Protein AF-A0A8I2YE34-F1 (afdb_monomer_lite)

Sequence (123 aa):
MTHTQLLLNSSFHEHRRVNSWNAFLKAKLNEVNSGRDKGDHFKLPSFIARYKEELLAEYWKLTPAEKQTLKAKVQAAHDSKPPPARANPKTVNQAVTAAFSKMDKEWQALCARTVMEGLFLAV

Radius of gyration: 26.85 Å; chains: 1; bounding box: 48×35×76 Å

Organism: NCBI:txid495285

Foldseek 3Di:
DDPPPDDPPPPPCPPPQQFLLVLLLVVVQVVVCVVPDPVPRDDSVNVCVVCVVVSVVVVVPDDPVVSVVSSVVVVVVVVPDDDDPDPDVVNVVVVVVVVVVVVVVVVVVVCVVVVCPPVPVPD

Secondary structure (DSSP, 8-state):
---------TTTT------HHHHHHHHHHHHHHTTS-TTTPPPHHHHHHHHHHHHHHHHHHS-HHHHHHHHHHHHHHHHTSPPPSS--HHHHHHHHHHHHHHHHHHHHHHHHHHTGGGTSS--

Structure (mmCIF, N/CA/C/O backbone):
data_AF-A0A8I2YE34-F1
#
_entry.id   AF-A0A8I2YE34-F1
#
loop_
_atom_site.group_PDB
_atom_site.id
_atom_site.type_symbol
_atom_site.label_atom_id
_atom_site.label_alt_id
_atom_site.label_comp_id
_atom_site.label_asym_id
_atom_site.label_entity_id
_atom_site.label_seq_id
_atom_site.pdbx_PDB_ins_code
_atom_site.Cartn_x
_atom_site.Cartn_y
_atom_site.Cartn_z
_atom_site.occupancy
_atom_site.B_iso_or_equiv
_atom_site.auth_seq_id
_atom_site.auth_comp_id
_atom_site.auth_asym_id
_atom_site.auth_atom_id
_atom_site.pdbx_PDB_model_num
ATOM 1 N N . MET A 1 1 ? -9.213 -0.393 -49.175 1.00 35.94 1 MET A N 1
ATOM 2 C CA . MET A 1 1 ? -9.818 -0.308 -47.828 1.00 35.94 1 MET A CA 1
ATOM 3 C C . MET A 1 1 ? -8.700 -0.070 -46.829 1.00 35.94 1 MET A C 1
ATOM 5 O O . MET A 1 1 ? -7.923 -0.968 -46.545 1.00 35.94 1 MET A O 1
ATOM 9 N N . THR A 1 2 ? -8.535 1.184 -46.428 1.00 35.94 2 THR A N 1
ATOM 10 C CA . THR A 1 2 ? -7.448 1.684 -45.581 1.00 35.94 2 THR A CA 1
ATOM 11 C C . THR A 1 2 ? -7.731 1.348 -44.124 1.00 35.94 2 THR A C 1
ATOM 13 O O . THR A 1 2 ? -8.640 1.908 -43.516 1.00 35.94 2 THR A O 1
ATOM 16 N N . HIS A 1 3 ? -6.964 0.413 -43.567 1.00 39.69 3 HIS A N 1
ATOM 17 C CA . HIS A 1 3 ? -7.020 0.080 -42.150 1.00 39.69 3 HIS A CA 1
ATOM 18 C C . HIS A 1 3 ? -6.223 1.131 -41.371 1.00 39.69 3 HIS A C 1
ATOM 20 O O . HIS A 1 3 ? -5.038 0.960 -41.088 1.00 39.69 3 HIS A O 1
ATOM 26 N N . THR A 1 4 ? -6.867 2.257 -41.076 1.00 44.09 4 THR A N 1
ATOM 27 C CA . THR A 1 4 ? -6.314 3.338 -40.259 1.00 44.09 4 THR A CA 1
ATOM 28 C C . THR A 1 4 ? -6.099 2.805 -38.843 1.00 44.09 4 THR A C 1
ATOM 30 O O . THR A 1 4 ? -7.020 2.759 -38.030 1.00 44.09 4 THR A O 1
ATOM 33 N N . GLN A 1 5 ? -4.889 2.326 -38.552 1.00 49.81 5 GLN A N 1
ATOM 34 C CA . GLN A 1 5 ? -4.485 2.015 -37.187 1.00 49.81 5 GLN A CA 1
ATOM 35 C C . GLN A 1 5 ? -4.421 3.338 -36.428 1.00 49.81 5 GLN A C 1
ATOM 37 O O . GLN A 1 5 ? -3.521 4.150 -36.635 1.00 49.81 5 GLN A O 1
ATOM 42 N N . LEU A 1 6 ? -5.437 3.567 -35.597 1.00 48.97 6 LEU A N 1
ATOM 43 C CA . LEU A 1 6 ? -5.480 4.666 -34.647 1.00 48.97 6 LEU A CA 1
ATOM 44 C C . LEU A 1 6 ? -4.173 4.659 -33.857 1.00 48.97 6 LEU A C 1
ATOM 46 O O . LEU A 1 6 ? -3.821 3.650 -33.239 1.00 48.97 6 LEU A O 1
ATOM 50 N N . LEU A 1 7 ? -3.457 5.780 -33.950 1.00 43.16 7 LEU A N 1
ATOM 51 C CA . LEU A 1 7 ? -2.211 6.036 -33.254 1.00 43.16 7 LEU A CA 1
ATOM 52 C C . LEU A 1 7 ? -2.295 5.512 -31.820 1.00 43.16 7 LEU A C 1
ATOM 54 O O . LEU A 1 7 ? -3.221 5.839 -31.073 1.00 43.16 7 LEU A O 1
ATOM 58 N N . LEU A 1 8 ? -1.286 4.726 -31.441 1.00 41.56 8 LEU A N 1
ATOM 59 C CA . LEU A 1 8 ? -0.950 4.481 -30.051 1.00 41.56 8 LEU A CA 1
ATOM 60 C C . LEU A 1 8 ? -0.738 5.839 -29.376 1.00 41.56 8 LEU A C 1
ATOM 62 O O . LEU A 1 8 ? 0.352 6.404 -29.419 1.00 41.56 8 LEU A O 1
ATOM 66 N N . ASN A 1 9 ? -1.791 6.352 -28.749 1.00 41.31 9 ASN A N 1
ATOM 67 C CA . ASN A 1 9 ? -1.705 7.402 -27.752 1.00 41.31 9 ASN A CA 1
ATOM 68 C C . ASN A 1 9 ? -0.687 6.952 -26.701 1.00 41.31 9 ASN A C 1
ATOM 70 O O . ASN A 1 9 ? -0.941 6.072 -25.874 1.00 41.31 9 ASN A O 1
ATOM 74 N N . SER A 1 10 ? 0.482 7.575 -26.745 1.00 44.31 10 SER A N 1
ATOM 75 C CA . SER A 1 10 ? 1.597 7.439 -25.815 1.00 44.31 10 SER A CA 1
ATOM 76 C C . SER A 1 10 ? 1.291 8.030 -24.428 1.00 44.31 10 SER A C 1
ATOM 78 O O . SER A 1 10 ? 2.180 8.556 -23.769 1.00 44.31 10 SER A O 1
ATOM 80 N N . SER A 1 11 ? 0.038 7.964 -23.968 1.00 44.72 11 SER A N 1
ATOM 81 C CA . SER A 1 11 ? -0.439 8.594 -22.729 1.00 44.72 11 SER A CA 1
ATOM 82 C C . SER A 1 11 ? -1.178 7.646 -21.774 1.00 44.72 11 SER A C 1
ATOM 84 O O . SER A 1 11 ? -1.678 8.086 -20.743 1.00 44.72 11 SER A O 1
ATOM 86 N N . PHE A 1 12 ? -1.236 6.337 -22.043 1.00 39.72 12 PHE A N 1
ATOM 87 C CA . PHE A 1 12 ? -2.150 5.448 -21.304 1.00 39.72 12 PHE A CA 1
ATOM 88 C C . PHE A 1 12 ? -1.627 4.778 -20.036 1.00 39.72 12 PHE A C 1
ATOM 90 O O . PHE A 1 12 ? -2.331 3.958 -19.447 1.00 39.72 12 PHE A O 1
ATOM 97 N N . HIS A 1 13 ? -0.459 5.167 -19.540 1.00 43.81 13 HIS A N 1
ATOM 98 C CA . HIS A 1 13 ? -0.093 4.872 -18.159 1.00 43.81 13 HIS A CA 1
ATOM 99 C C . HIS A 1 13 ? 0.364 6.151 -17.473 1.00 43.81 13 HIS A C 1
ATOM 101 O O . HIS A 1 13 ? 1.497 6.218 -17.003 1.00 43.81 13 HIS A O 1
ATOM 107 N N . GLU A 1 14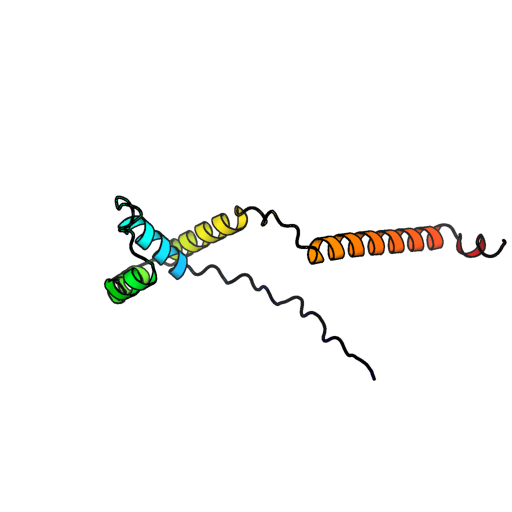 ? -0.528 7.145 -17.358 1.00 41.38 14 GLU A N 1
ATOM 108 C CA . GLU A 1 14 ? -0.482 8.024 -16.186 1.00 41.38 14 GLU A CA 1
ATOM 109 C C . GLU A 1 14 ? -0.412 7.082 -14.977 1.00 41.38 14 GLU A C 1
ATOM 111 O O . GLU A 1 14 ? -1.385 6.405 -14.630 1.00 41.38 14 GLU A O 1
ATOM 116 N N . HIS A 1 15 ? 0.794 6.902 -14.434 1.00 51.78 15 HIS A N 1
ATOM 117 C CA . HIS A 1 15 ? 1.024 6.041 -13.289 1.00 51.78 15 HIS A CA 1
ATOM 118 C C . HIS A 1 15 ? 0.039 6.496 -12.226 1.00 51.78 15 HIS A C 1
ATOM 120 O O . HIS A 1 15 ? 0.070 7.667 -11.845 1.00 51.78 15 HIS A O 1
ATOM 126 N N . ARG A 1 16 ? -0.895 5.605 -11.842 1.00 55.69 16 ARG A N 1
ATOM 127 C CA . ARG A 1 16 ? -1.971 5.901 -10.886 1.00 55.69 16 ARG A CA 1
ATOM 128 C C . ARG A 1 16 ? -1.371 6.734 -9.767 1.00 55.69 16 ARG A C 1
ATOM 130 O O . ARG A 1 16 ? -0.561 6.209 -9.004 1.00 55.69 16 ARG A O 1
ATOM 137 N N . ARG A 1 17 ? -1.727 8.025 -9.726 1.00 58.44 17 ARG A N 1
ATOM 138 C CA . ARG A 1 17 ? -1.113 8.976 -8.801 1.00 58.44 17 ARG A CA 1
ATOM 139 C C . ARG A 1 17 ? -1.141 8.367 -7.412 1.00 58.44 17 ARG A C 1
ATOM 141 O O . ARG A 1 17 ? -2.190 7.914 -6.946 1.00 58.44 17 ARG A O 1
ATOM 148 N N . VAL A 1 18 ? 0.028 8.331 -6.783 1.00 62.88 18 VAL A N 1
ATOM 149 C CA . VAL A 1 18 ? 0.204 7.809 -5.436 1.00 62.88 18 VAL A CA 1
ATOM 150 C C . VAL A 1 18 ? -0.761 8.538 -4.501 1.00 62.88 18 VAL A C 1
ATOM 152 O O . VAL A 1 18 ? -0.611 9.724 -4.200 1.00 62.88 18 VAL A O 1
ATOM 155 N N . ASN A 1 19 ? -1.804 7.825 -4.082 1.00 80.75 19 ASN A N 1
ATOM 156 C CA . ASN A 1 19 ? -2.835 8.380 -3.225 1.00 80.75 19 ASN A CA 1
ATOM 157 C C . ASN A 1 19 ? -2.404 8.234 -1.758 1.00 80.75 19 ASN A C 1
ATOM 159 O O . ASN A 1 19 ? -2.272 7.114 -1.258 1.00 80.75 19 ASN A O 1
ATOM 163 N N . SER A 1 20 ? -2.217 9.362 -1.064 1.00 83.81 20 SER A N 1
ATOM 164 C CA . SER A 1 20 ? -1.903 9.412 0.374 1.00 83.81 20 SER A CA 1
ATOM 165 C C . SER A 1 20 ? -2.938 8.676 1.223 1.00 83.81 20 SER A C 1
ATOM 167 O O . SER A 1 20 ? -2.580 8.098 2.242 1.00 83.81 20 SER A O 1
ATOM 169 N N . TRP A 1 21 ? -4.198 8.634 0.782 1.00 88.06 21 TRP A N 1
ATOM 170 C CA . TRP A 1 21 ? -5.255 7.862 1.433 1.00 88.06 21 TRP A CA 1
ATOM 171 C C . TRP A 1 21 ? -4.975 6.357 1.397 1.00 88.06 21 TRP A C 1
ATOM 173 O O . TRP A 1 21 ? -5.063 5.681 2.415 1.00 88.06 21 TRP A O 1
ATOM 183 N N . ASN A 1 22 ? -4.549 5.826 0.249 1.00 87.31 22 ASN A N 1
ATOM 184 C CA . ASN A 1 22 ? -4.220 4.404 0.133 1.00 87.31 22 ASN A CA 1
ATOM 185 C C . ASN A 1 22 ? -2.990 4.041 0.974 1.00 87.31 22 ASN A C 1
ATOM 187 O O . ASN A 1 22 ? -2.933 2.952 1.543 1.00 87.31 22 ASN A O 1
ATOM 191 N N . ALA A 1 23 ? -2.012 4.948 1.049 1.00 87.62 23 ALA A N 1
ATOM 192 C CA . ALA A 1 23 ? -0.839 4.796 1.905 1.00 87.62 23 ALA A CA 1
ATOM 193 C C . ALA A 1 23 ? -1.236 4.741 3.389 1.00 87.62 23 ALA A C 1
ATOM 195 O O . ALA A 1 23 ? -0.820 3.833 4.104 1.00 87.62 23 ALA A O 1
ATOM 196 N N . PHE A 1 24 ? -2.088 5.677 3.815 1.00 90.94 24 PHE A N 1
ATOM 197 C CA . PHE A 1 24 ? -2.638 5.745 5.166 1.00 90.94 24 PHE A CA 1
ATOM 198 C C . PHE A 1 24 ? -3.407 4.469 5.534 1.00 90.94 24 PHE A C 1
ATOM 200 O O . PHE A 1 24 ? -3.099 3.836 6.541 1.00 90.94 24 PHE A O 1
ATOM 207 N N . LEU A 1 25 ? -4.335 4.034 4.674 1.00 91.75 25 LEU A N 1
ATOM 208 C CA . LEU A 1 25 ? -5.118 2.818 4.894 1.00 91.75 25 LEU A CA 1
ATOM 209 C C . LEU A 1 25 ? -4.240 1.576 5.024 1.00 91.75 25 LEU A C 1
ATOM 211 O O . LEU A 1 25 ? -4.482 0.747 5.894 1.00 91.75 25 LEU A O 1
ATOM 215 N N . LYS A 1 26 ? -3.211 1.439 4.179 1.00 89.19 26 LYS A N 1
ATOM 216 C CA . LYS A 1 26 ? -2.265 0.322 4.281 1.00 89.19 26 LYS A CA 1
ATOM 217 C C . LYS A 1 26 ? -1.458 0.367 5.574 1.00 89.19 26 LYS A C 1
ATOM 219 O O . LYS A 1 26 ? -1.254 -0.683 6.170 1.00 89.19 26 LYS A O 1
ATOM 224 N N . ALA A 1 27 ? -1.008 1.546 5.999 1.00 90.19 27 ALA A N 1
ATOM 225 C CA . ALA A 1 27 ? -0.268 1.696 7.248 1.00 90.19 27 ALA A CA 1
ATOM 226 C C . ALA A 1 27 ? -1.124 1.273 8.449 1.00 90.19 27 ALA A C 1
ATOM 228 O O . ALA A 1 27 ? -0.702 0.412 9.214 1.00 90.19 27 ALA A O 1
ATOM 229 N N . LYS A 1 28 ? -2.357 1.785 8.541 1.00 92.81 28 LYS A N 1
ATOM 230 C CA . LYS A 1 28 ? -3.309 1.436 9.605 1.00 92.81 28 LYS A CA 1
ATOM 231 C C . LYS A 1 28 ? -3.725 -0.031 9.569 1.00 92.81 28 LYS A C 1
ATOM 233 O O . LYS A 1 28 ? -3.785 -0.682 10.604 1.00 92.81 28 LYS A O 1
ATOM 238 N N . LEU A 1 29 ? -3.958 -0.583 8.379 1.00 92.94 29 LEU A N 1
ATOM 239 C CA . LEU A 1 29 ? -4.272 -2.003 8.234 1.00 92.94 29 LEU A CA 1
ATOM 240 C C . LEU A 1 29 ? -3.110 -2.885 8.705 1.00 92.94 29 LEU A C 1
ATOM 242 O O . LEU A 1 29 ? -3.333 -3.869 9.404 1.00 92.94 29 LEU A O 1
ATOM 246 N N . ASN A 1 30 ? -1.878 -2.535 8.328 1.00 91.50 30 ASN A N 1
ATOM 247 C CA . ASN A 1 30 ? -0.690 -3.257 8.767 1.00 91.50 30 ASN A CA 1
ATOM 248 C C . ASN A 1 30 ? -0.502 -3.144 10.278 1.00 91.50 30 ASN A C 1
ATOM 250 O O . ASN A 1 30 ? -0.184 -4.146 10.899 1.00 91.50 30 ASN A O 1
ATOM 254 N N . GLU A 1 31 ? -0.726 -1.972 10.870 1.00 92.56 31 GLU A N 1
ATOM 255 C CA . GLU A 1 31 ? -0.666 -1.760 12.320 1.00 92.56 31 GLU A CA 1
ATOM 256 C C . GLU A 1 31 ? -1.665 -2.661 13.057 1.00 92.56 31 GLU A C 1
ATOM 258 O O . GLU A 1 31 ? -1.279 -3.413 13.943 1.00 92.56 31 GLU A O 1
ATOM 263 N N . VAL A 1 32 ? -2.927 -2.694 12.622 1.00 91.88 32 VAL A N 1
ATOM 264 C CA . VAL A 1 32 ? -3.965 -3.537 13.243 1.00 91.88 32 VAL A CA 1
ATOM 265 C C . VAL A 1 32 ? -3.720 -5.036 13.021 1.00 91.88 32 VAL A C 1
ATOM 267 O O . VAL A 1 32 ? -4.104 -5.865 13.852 1.00 91.88 32 VAL A O 1
ATOM 270 N N . ASN A 1 33 ? -3.086 -5.400 11.907 1.00 93.69 33 ASN A N 1
ATOM 271 C CA . ASN A 1 33 ? -2.682 -6.777 11.625 1.00 93.69 33 ASN A CA 1
ATOM 272 C C . ASN A 1 33 ? -1.328 -7.149 12.256 1.00 93.69 33 ASN A C 1
ATOM 274 O O . ASN A 1 33 ? -0.969 -8.328 12.257 1.00 93.69 33 ASN A O 1
ATOM 278 N N . SER A 1 34 ? -0.579 -6.185 12.800 1.00 88.12 34 SER A N 1
ATOM 279 C CA . SER A 1 34 ? 0.692 -6.438 13.478 1.00 88.12 34 SER A CA 1
ATOM 280 C C . SER A 1 34 ? 0.402 -7.169 14.785 1.00 88.12 34 SER A C 1
ATOM 282 O O . SER A 1 34 ? -0.199 -6.614 15.697 1.00 88.12 34 SER A O 1
ATOM 284 N N . GLY A 1 35 ? 0.786 -8.444 14.854 1.00 86.00 35 GLY A N 1
ATOM 285 C CA . GLY A 1 35 ? 0.498 -9.320 15.995 1.00 86.00 35 GLY A CA 1
ATOM 286 C C . GLY A 1 35 ? -0.700 -10.250 15.801 1.00 86.00 35 GLY A C 1
ATOM 287 O O . GLY A 1 35 ? -1.011 -11.021 16.702 1.00 86.00 35 GLY A O 1
ATOM 288 N N . ARG A 1 36 ? -1.354 -10.221 14.633 1.00 90.12 36 ARG A N 1
ATOM 289 C CA . ARG A 1 36 ? -2.349 -11.229 14.247 1.00 90.12 36 ARG A CA 1
ATOM 290 C C . ARG A 1 36 ? -1.716 -12.319 13.396 1.00 90.12 36 ARG A C 1
ATOM 292 O O . ARG A 1 36 ? -0.843 -12.038 12.568 1.00 90.12 36 ARG A O 1
ATOM 299 N N . ASP A 1 37 ? -2.231 -13.534 13.523 1.00 89.44 37 ASP A N 1
ATOM 300 C CA . ASP A 1 37 ? -1.894 -14.623 12.615 1.00 89.44 37 ASP A CA 1
ATOM 301 C C . ASP A 1 37 ? -2.472 -14.381 11.222 1.00 89.44 37 ASP A C 1
ATOM 303 O O . ASP A 1 37 ? -3.511 -13.740 11.056 1.00 89.44 37 ASP A O 1
ATOM 307 N N . LYS A 1 38 ? -1.815 -14.926 10.192 1.00 85.56 38 LYS A N 1
ATOM 308 C CA . LYS A 1 38 ? -2.186 -14.702 8.782 1.00 85.56 38 LYS A CA 1
ATOM 309 C C . LYS A 1 38 ? -3.648 -15.057 8.464 1.00 85.56 38 LYS A C 1
ATOM 311 O O . LYS A 1 38 ? -4.209 -14.474 7.541 1.00 85.56 38 LYS A O 1
ATOM 316 N N . GLY A 1 39 ? -4.248 -16.001 9.195 1.00 89.88 39 GLY A N 1
ATOM 317 C CA . GLY A 1 39 ? -5.658 -16.382 9.043 1.00 89.88 39 GLY A CA 1
ATOM 318 C C . GLY A 1 39 ? -6.644 -15.334 9.569 1.00 89.88 39 GLY A C 1
ATOM 319 O O . GLY A 1 39 ? -7.720 -15.170 8.997 1.00 89.88 39 GLY A O 1
ATOM 320 N N . ASP A 1 40 ? -6.231 -14.564 10.575 1.00 89.75 40 ASP A N 1
ATOM 321 C CA . ASP A 1 40 ? -7.066 -13.598 11.300 1.00 89.75 40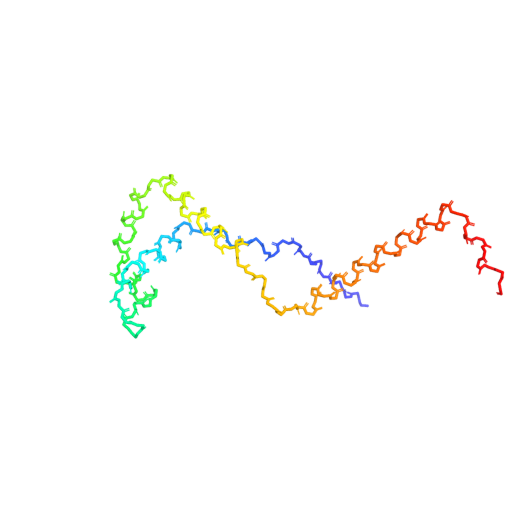 ASP A CA 1
ATOM 322 C C . ASP A 1 40 ? -6.805 -12.145 10.883 1.00 89.75 40 ASP A C 1
ATOM 324 O O . ASP A 1 40 ? -7.346 -11.192 11.462 1.00 89.75 40 ASP A O 1
ATOM 328 N N . HIS A 1 41 ? -5.955 -11.953 9.871 1.00 94.31 41 HIS A N 1
ATOM 329 C CA . HIS A 1 41 ? -5.702 -10.645 9.284 1.00 94.31 41 HIS A CA 1
ATOM 330 C C . HIS A 1 41 ? -6.996 -10.070 8.736 1.00 94.31 41 HIS A C 1
ATOM 332 O O . HIS A 1 41 ? -7.713 -10.695 7.946 1.00 94.31 41 HIS A O 1
ATOM 338 N N . PHE A 1 42 ? -7.271 -8.821 9.096 1.00 91.25 42 PHE A N 1
ATOM 339 C CA . PHE A 1 42 ? -8.351 -8.110 8.452 1.00 91.25 42 PHE A CA 1
ATOM 340 C C . PHE A 1 42 ? -8.041 -7.956 6.967 1.00 91.25 42 PHE A C 1
ATOM 342 O O . PHE A 1 42 ? -6.980 -7.474 6.561 1.00 91.25 42 PHE A O 1
ATOM 349 N N . LYS A 1 43 ? -9.017 -8.331 6.142 1.00 92.69 43 LYS A N 1
ATOM 350 C CA . LYS A 1 43 ? -9.024 -7.971 4.728 1.00 92.69 43 LYS A CA 1
ATOM 351 C C . LYS A 1 43 ? -9.371 -6.492 4.613 1.00 92.69 43 LYS A C 1
ATOM 353 O O . LYS A 1 43 ? -10.254 -6.005 5.318 1.00 92.69 43 LYS A O 1
ATOM 358 N N . LEU A 1 44 ? -8.726 -5.794 3.679 1.00 91.25 44 LEU A N 1
ATOM 359 C CA . LEU A 1 44 ? -8.926 -4.356 3.472 1.00 91.25 44 LEU A CA 1
ATOM 360 C C . LEU A 1 44 ? -10.412 -3.945 3.350 1.00 91.25 44 LEU A C 1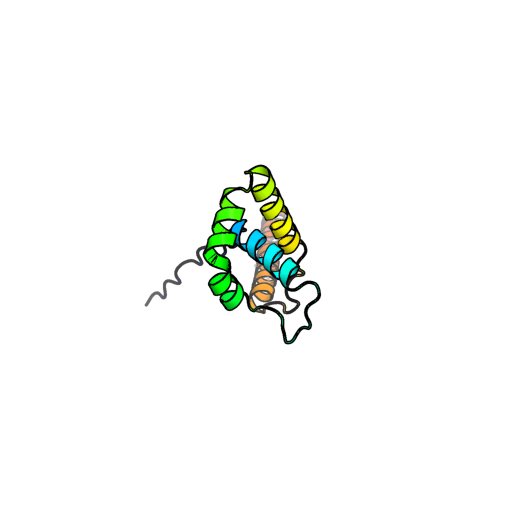
ATOM 362 O O . LEU A 1 44 ? -10.789 -2.976 4.003 1.00 91.25 44 LEU A O 1
ATOM 366 N N . PRO A 1 45 ? -11.283 -4.659 2.602 1.00 92.69 45 PRO A N 1
ATOM 367 C CA . PRO A 1 45 ? -12.697 -4.285 2.516 1.00 92.69 45 PRO A CA 1
ATOM 368 C C . PRO A 1 45 ? -13.416 -4.373 3.866 1.00 92.69 45 PRO A C 1
ATOM 370 O O . PRO A 1 45 ? -14.140 -3.456 4.238 1.00 92.69 45 PRO A O 1
ATOM 373 N N . SER A 1 46 ? -13.176 -5.448 4.620 1.00 91.56 46 SER A N 1
ATOM 374 C CA . SER A 1 46 ? -13.771 -5.672 5.942 1.00 91.56 46 SER A CA 1
ATOM 375 C C . SER A 1 46 ? -13.267 -4.656 6.967 1.00 91.56 46 SER A C 1
ATOM 377 O O . SER A 1 46 ? -14.041 -4.173 7.787 1.00 91.56 46 SER A O 1
ATOM 379 N N . PHE A 1 47 ? -11.984 -4.297 6.888 1.00 93.38 47 PHE A N 1
ATOM 380 C CA . PHE A 1 47 ? -11.382 -3.254 7.713 1.00 93.38 47 PHE A CA 1
ATOM 381 C C . PHE A 1 47 ? -12.020 -1.888 7.448 1.00 93.38 47 PHE A C 1
ATOM 383 O O . PHE A 1 47 ? -12.479 -1.232 8.377 1.00 93.38 47 PHE A O 1
ATOM 390 N N . ILE A 1 48 ? -12.120 -1.486 6.177 1.00 92.50 48 ILE A N 1
ATOM 391 C CA . ILE A 1 48 ? -12.738 -0.209 5.806 1.00 92.50 48 ILE A CA 1
ATOM 392 C C . ILE A 1 48 ? -14.205 -0.189 6.224 1.00 92.50 48 ILE A C 1
ATOM 394 O O . ILE A 1 48 ? -14.644 0.803 6.785 1.00 92.50 48 ILE A O 1
ATOM 398 N N . ALA A 1 49 ? -14.961 -1.263 5.983 1.00 93.00 49 ALA A N 1
ATOM 399 C CA . ALA A 1 49 ? -16.370 -1.320 6.361 1.00 93.00 49 ALA A CA 1
ATOM 400 C C . ALA A 1 49 ? -16.574 -1.140 7.873 1.00 93.00 49 ALA A C 1
ATOM 402 O O . ALA A 1 49 ? -17.517 -0.471 8.282 1.00 93.00 49 ALA A O 1
ATOM 403 N N . ARG A 1 50 ? -15.674 -1.700 8.691 1.00 93.25 50 ARG A N 1
ATOM 404 C CA . ARG A 1 50 ? -15.761 -1.651 10.153 1.00 93.25 50 ARG A CA 1
ATOM 405 C C . ARG A 1 50 ? -15.288 -0.327 10.756 1.00 93.25 50 ARG A C 1
ATOM 407 O O . ARG A 1 50 ? -15.893 0.128 11.715 1.00 93.25 50 ARG A O 1
ATOM 414 N N . TYR A 1 51 ? -14.237 0.278 10.205 1.00 93.31 51 TYR A N 1
ATOM 415 C CA . TYR A 1 51 ? -13.566 1.450 10.791 1.00 93.31 51 TYR A CA 1
ATOM 416 C C . TYR A 1 51 ? -13.691 2.715 9.931 1.00 93.31 51 TYR A C 1
ATOM 418 O O . TYR A 1 51 ? -12.916 3.655 10.084 1.00 93.31 51 TYR A O 1
ATOM 426 N N . LYS A 1 52 ? -14.639 2.753 8.984 1.00 92.19 52 LYS A N 1
ATOM 427 C CA . LYS A 1 52 ? -14.747 3.818 7.970 1.00 92.19 52 LYS A CA 1
ATOM 428 C C . LYS A 1 52 ? -14.710 5.222 8.571 1.00 92.19 52 LYS A C 1
ATOM 430 O O . LYS A 1 52 ? -13.972 6.074 8.083 1.00 92.19 52 LYS A O 1
ATOM 435 N N . GLU A 1 53 ? -15.542 5.463 9.577 1.00 93.00 53 GLU A N 1
ATOM 436 C CA . GLU A 1 53 ? -15.728 6.791 10.164 1.00 93.00 53 GLU A CA 1
ATOM 437 C C . GLU A 1 53 ? -14.478 7.248 10.917 1.00 93.00 53 GLU A C 1
ATOM 439 O O . GLU A 1 53 ? -14.004 8.363 10.700 1.00 93.00 53 GLU A O 1
ATOM 444 N N . GLU A 1 54 ? -13.880 6.354 11.704 1.00 93.19 54 GLU A N 1
ATOM 445 C CA . GLU A 1 54 ? -12.625 6.599 12.419 1.00 93.19 54 GLU A CA 1
ATOM 446 C C . GLU A 1 54 ? -11.475 6.888 11.449 1.00 93.19 54 GLU A C 1
ATOM 448 O O . GLU A 1 54 ? -10.766 7.882 11.601 1.00 93.19 54 GLU A O 1
ATOM 453 N N . LEU A 1 55 ? -11.336 6.080 10.393 1.00 93.81 55 LEU A N 1
ATOM 454 C CA . LEU A 1 55 ? -10.297 6.256 9.376 1.00 93.81 55 LEU A CA 1
ATOM 455 C C . LEU A 1 55 ? -10.415 7.606 8.665 1.00 93.81 55 LEU A C 1
ATOM 457 O O . LEU A 1 55 ? -9.403 8.248 8.380 1.00 93.81 55 LEU A O 1
ATOM 461 N N . LEU A 1 56 ? -11.641 8.047 8.372 1.00 93.44 56 LEU A N 1
ATOM 462 C CA . LEU A 1 56 ? -11.875 9.364 7.788 1.00 93.44 56 LEU A CA 1
ATOM 463 C C . LEU A 1 56 ? -11.502 10.467 8.779 1.00 93.44 56 LEU A C 1
ATOM 465 O O . LEU A 1 56 ? -10.750 11.369 8.413 1.00 93.44 56 LEU A O 1
ATOM 469 N N . ALA A 1 57 ? -11.983 10.389 10.020 1.00 92.94 57 ALA A N 1
ATOM 470 C CA . ALA A 1 57 ? -11.706 11.389 11.046 1.00 92.94 57 ALA A CA 1
ATOM 471 C C . ALA A 1 57 ? -10.201 11.533 11.319 1.00 92.94 57 ALA A C 1
ATOM 473 O O . ALA A 1 57 ? -9.685 12.650 11.373 1.00 92.94 57 ALA A O 1
ATOM 474 N N . GLU A 1 58 ? -9.479 10.419 11.439 1.00 92.50 58 GLU A N 1
ATOM 475 C CA . GLU A 1 58 ? -8.026 10.422 11.593 1.00 92.50 58 GLU A CA 1
ATOM 476 C C . GLU A 1 58 ? -7.336 11.050 10.383 1.00 92.50 58 GLU A C 1
ATOM 478 O O . GLU A 1 58 ? -6.479 11.915 10.541 1.00 92.50 58 GLU A O 1
ATOM 483 N N . TYR A 1 59 ? -7.743 10.697 9.164 1.00 91.44 59 TYR A N 1
ATOM 484 C CA . TYR A 1 59 ? -7.118 11.238 7.959 1.00 91.44 59 TYR A CA 1
ATOM 485 C C . TYR A 1 59 ? -7.362 12.731 7.735 1.00 91.44 59 TYR A C 1
ATOM 487 O O . TYR A 1 59 ? -6.513 13.432 7.167 1.00 91.44 59 TYR A O 1
ATOM 495 N N . TRP A 1 60 ? -8.498 13.248 8.194 1.00 90.69 60 TRP A N 1
ATOM 496 C CA . TRP A 1 60 ? -8.754 14.684 8.195 1.00 90.69 60 TRP A CA 1
ATOM 497 C C . TRP A 1 60 ? -7.846 15.436 9.170 1.00 90.69 60 TRP A C 1
ATOM 499 O O . TRP A 1 60 ? -7.446 16.553 8.853 1.00 90.69 60 TRP A O 1
ATOM 509 N N . LYS A 1 61 ? -7.441 14.807 10.281 1.00 92.69 61 LYS A N 1
ATOM 510 C CA . LYS A 1 61 ? -6.482 15.381 11.240 1.00 92.69 61 LYS A CA 1
ATOM 511 C C . LYS A 1 61 ? -5.041 15.405 10.722 1.00 92.69 61 LYS A C 1
ATOM 513 O O . LYS A 1 61 ? -4.252 16.199 11.222 1.00 92.69 61 LYS A O 1
ATOM 518 N N . LEU A 1 62 ? -4.694 14.580 9.727 1.00 90.56 62 LEU A N 1
ATOM 519 C CA . LEU A 1 62 ? -3.343 14.580 9.160 1.00 90.56 62 LEU A CA 1
ATOM 520 C C . LEU A 1 62 ? -3.000 15.930 8.517 1.00 90.56 62 LEU A C 1
ATOM 522 O O . LEU A 1 62 ? -3.707 16.428 7.626 1.00 90.56 62 LEU A O 1
ATOM 526 N N . THR A 1 63 ? -1.831 16.438 8.888 1.00 90.69 63 THR A N 1
ATOM 527 C CA . THR A 1 63 ? -1.234 17.634 8.301 1.00 90.69 63 THR A CA 1
ATOM 528 C C . THR A 1 63 ? -0.827 17.395 6.838 1.00 90.69 63 THR A C 1
ATOM 530 O O . THR A 1 63 ? -0.590 16.256 6.410 1.00 90.69 63 THR A O 1
ATOM 533 N N . PRO A 1 64 ? -0.705 18.462 6.028 1.00 87.25 64 PRO A N 1
ATOM 534 C CA . PRO A 1 64 ? -0.211 18.347 4.656 1.00 87.25 64 PRO A CA 1
ATOM 535 C C . PRO A 1 64 ? 1.181 17.703 4.570 1.00 87.25 64 PRO A C 1
ATOM 537 O O . PRO A 1 64 ? 1.425 16.899 3.669 1.00 87.25 64 PRO A O 1
ATOM 540 N N . ALA A 1 65 ? 2.061 17.998 5.533 1.00 87.38 65 ALA A N 1
ATOM 541 C CA . ALA A 1 65 ? 3.411 17.444 5.603 1.00 87.38 65 ALA A CA 1
ATOM 542 C C . ALA A 1 65 ? 3.398 15.920 5.805 1.00 87.38 65 ALA A C 1
ATOM 544 O O . ALA A 1 65 ? 4.073 15.186 5.083 1.00 87.38 65 ALA A O 1
ATOM 545 N N . GLU A 1 66 ? 2.569 15.409 6.717 1.00 87.62 66 GLU A N 1
ATOM 546 C CA . GLU A 1 66 ? 2.429 13.963 6.937 1.00 87.62 66 GLU A CA 1
ATOM 547 C C . GLU A 1 66 ? 1.851 13.256 5.705 1.00 87.62 66 GLU A C 1
ATOM 549 O O . GLU A 1 66 ? 2.328 12.189 5.306 1.00 87.62 66 GLU A O 1
ATOM 554 N N . LYS A 1 67 ? 0.871 13.879 5.037 1.00 87.81 67 LYS A N 1
ATOM 555 C CA . LYS A 1 67 ? 0.314 13.371 3.772 1.00 87.81 67 LYS A CA 1
ATOM 556 C C . LYS A 1 67 ? 1.378 13.307 2.676 1.00 87.81 67 LYS A C 1
ATOM 558 O O . LYS A 1 67 ? 1.382 12.359 1.888 1.00 87.81 67 LYS A O 1
ATOM 563 N N . GLN A 1 68 ? 2.287 14.278 2.624 1.00 86.69 68 GLN A N 1
ATOM 564 C CA . GLN A 1 68 ? 3.394 14.293 1.670 1.00 86.69 68 GLN A CA 1
ATOM 565 C C . GLN A 1 68 ? 4.424 13.202 1.979 1.00 86.69 68 GLN A C 1
ATOM 567 O O . GLN A 1 68 ? 4.833 12.484 1.067 1.00 86.69 68 GLN A O 1
ATOM 572 N N . THR A 1 69 ? 4.753 12.985 3.252 1.00 88.44 69 THR A N 1
ATOM 573 C CA . THR A 1 69 ? 5.614 11.875 3.690 1.00 88.44 69 THR A CA 1
ATOM 574 C C . THR A 1 69 ? 5.023 10.516 3.312 1.00 88.44 69 THR A C 1
ATOM 576 O O . THR A 1 69 ? 5.734 9.647 2.805 1.00 88.44 69 THR A O 1
ATOM 579 N N . LEU A 1 70 ? 3.711 10.327 3.488 1.00 86.31 70 LEU A N 1
ATOM 580 C CA . LEU A 1 70 ? 3.017 9.110 3.055 1.00 86.31 70 LEU A CA 1
ATOM 581 C C . LEU A 1 70 ? 3.116 8.893 1.539 1.00 86.31 70 LEU A C 1
ATOM 583 O O . LEU A 1 70 ? 3.344 7.766 1.096 1.00 86.31 70 LEU A O 1
ATOM 587 N N . LYS A 1 71 ? 2.990 9.960 0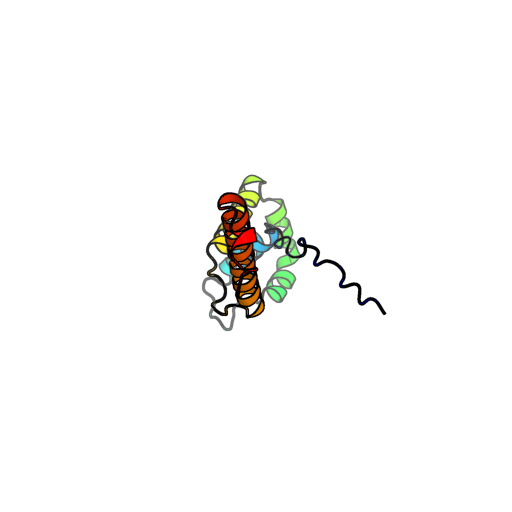.738 1.00 84.12 71 LYS A N 1
ATOM 588 C CA . LYS A 1 71 ? 3.186 9.880 -0.719 1.00 84.12 71 LYS A CA 1
ATOM 589 C C . LYS A 1 71 ? 4.621 9.518 -1.080 1.00 84.12 71 LYS A C 1
ATOM 591 O O . LYS A 1 71 ? 4.816 8.621 -1.892 1.00 84.12 71 LYS A O 1
ATOM 596 N N . ALA A 1 72 ? 5.603 10.163 -0.456 1.00 85.25 72 ALA A N 1
ATOM 597 C CA . ALA A 1 72 ? 7.017 9.905 -0.711 1.00 85.25 72 ALA A CA 1
ATOM 598 C C . ALA A 1 72 ? 7.389 8.443 -0.415 1.00 85.25 72 ALA A C 1
ATOM 600 O O . ALA A 1 72 ? 8.026 7.794 -1.239 1.00 85.25 72 ALA A O 1
ATOM 601 N N . LYS A 1 73 ? 6.907 7.885 0.705 1.00 83.56 73 LYS A N 1
ATOM 602 C CA . LYS A 1 73 ? 7.114 6.468 1.052 1.00 83.56 73 LYS A CA 1
ATOM 603 C C . LYS A 1 73 ? 6.549 5.518 -0.003 1.00 83.56 73 LYS A C 1
ATOM 605 O O . LYS A 1 73 ? 7.193 4.532 -0.350 1.00 83.56 73 LYS A O 1
ATOM 610 N N . VAL A 1 74 ? 5.353 5.797 -0.521 1.00 82.00 74 VAL A N 1
ATOM 611 C CA . VAL A 1 74 ? 4.750 4.946 -1.555 1.00 82.00 74 VAL A CA 1
ATOM 612 C C . VAL A 1 74 ? 5.445 5.118 -2.904 1.00 82.00 74 VAL A C 1
ATOM 614 O O . VAL A 1 74 ? 5.613 4.124 -3.603 1.00 82.00 74 VAL A O 1
ATOM 617 N N . GLN A 1 75 ? 5.894 6.325 -3.249 1.00 81.12 75 GLN A N 1
ATOM 618 C CA . GLN A 1 75 ? 6.688 6.547 -4.456 1.00 81.12 75 GLN A CA 1
ATOM 619 C C . GLN A 1 75 ? 8.007 5.765 -4.396 1.00 81.12 75 GLN A C 1
ATOM 621 O O . GLN A 1 75 ? 8.278 4.974 -5.290 1.00 81.12 75 GLN A O 1
ATOM 626 N N . ALA A 1 76 ? 8.738 5.851 -3.282 1.00 82.06 76 ALA A N 1
ATOM 627 C CA . ALA A 1 76 ? 9.959 5.074 -3.076 1.00 82.06 76 ALA A CA 1
ATOM 628 C C . ALA A 1 76 ? 9.714 3.552 -3.162 1.00 82.06 76 ALA A C 1
ATOM 630 O O . ALA A 1 76 ? 10.512 2.815 -3.743 1.00 82.06 76 ALA A O 1
ATOM 631 N N . ALA A 1 77 ? 8.587 3.059 -2.634 1.00 79.19 77 ALA A N 1
ATOM 632 C CA . ALA A 1 77 ? 8.200 1.650 -2.754 1.00 79.19 77 ALA A CA 1
ATOM 633 C C . ALA A 1 77 ? 7.844 1.240 -4.198 1.00 79.19 77 ALA A C 1
ATOM 635 O O . ALA A 1 77 ? 8.008 0.080 -4.571 1.00 79.19 77 ALA A O 1
ATOM 636 N N . HIS A 1 78 ? 7.339 2.172 -5.008 1.00 74.31 78 HIS A N 1
ATOM 637 C CA . HIS A 1 78 ? 7.116 1.955 -6.435 1.00 74.31 78 HIS A CA 1
ATOM 638 C C . HIS A 1 78 ? 8.434 1.910 -7.210 1.00 74.31 78 HIS A C 1
ATOM 640 O O . HIS A 1 78 ? 8.622 0.990 -8.003 1.00 74.31 78 HIS A O 1
ATOM 646 N N . ASP A 1 79 ? 9.338 2.849 -6.943 1.00 75.62 79 ASP A N 1
ATOM 647 C CA . ASP A 1 79 ? 10.616 2.977 -7.650 1.00 75.62 79 ASP A CA 1
ATOM 648 C C . ASP A 1 79 ? 11.565 1.806 -7.341 1.00 75.62 7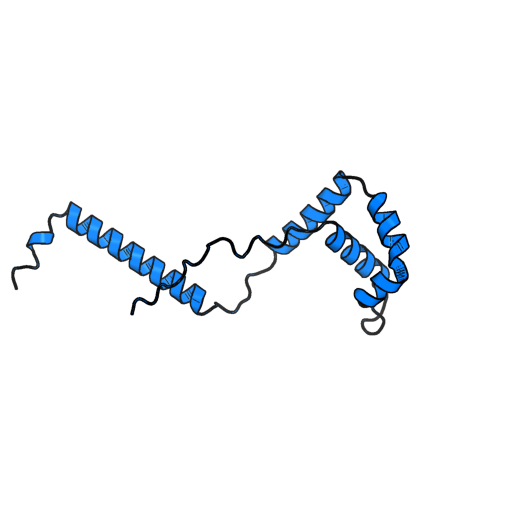9 ASP A C 1
ATOM 650 O O . ASP A 1 79 ? 12.314 1.354 -8.201 1.00 75.62 79 ASP A O 1
ATOM 654 N N . SER A 1 80 ? 11.495 1.263 -6.121 1.00 75.50 80 SER A N 1
ATOM 655 C CA . SER A 1 80 ? 12.265 0.084 -5.691 1.00 75.50 80 SER A CA 1
ATOM 656 C C . SER A 1 80 ? 11.678 -1.253 -6.151 1.00 75.50 80 SER A C 1
ATOM 658 O O . SER A 1 80 ? 12.308 -2.296 -5.958 1.00 75.50 80 SER A O 1
ATOM 660 N N . LYS A 1 81 ? 10.477 -1.268 -6.745 1.00 73.19 81 LYS A N 1
ATOM 661 C CA . LYS A 1 81 ? 9.856 -2.513 -7.193 1.00 73.19 81 LYS A CA 1
ATOM 662 C C . LYS A 1 81 ? 10.591 -3.018 -8.440 1.00 73.19 81 LYS A C 1
ATOM 664 O O . LYS A 1 81 ? 10.552 -2.338 -9.466 1.00 73.19 81 LYS A O 1
ATOM 669 N N . PRO A 1 82 ? 11.217 -4.210 -8.400 1.00 63.84 82 PRO A N 1
ATOM 670 C CA . PRO A 1 82 ? 11.935 -4.720 -9.556 1.00 63.84 82 PRO A CA 1
ATOM 671 C C . PRO A 1 82 ? 10.975 -4.887 -10.742 1.00 63.84 82 PRO A C 1
ATOM 673 O O . PRO A 1 82 ? 9.807 -5.262 -10.539 1.00 63.84 82 PRO A O 1
ATOM 676 N N . PRO A 1 83 ? 11.444 -4.634 -11.979 1.00 61.53 83 PRO A N 1
ATOM 677 C CA . PRO A 1 83 ? 10.655 -4.902 -13.167 1.00 61.53 83 PRO A CA 1
ATOM 678 C C . PRO A 1 83 ? 10.185 -6.360 -13.136 1.00 61.53 83 PRO A C 1
ATOM 680 O O . PRO A 1 83 ? 10.962 -7.245 -12.763 1.00 61.53 83 PRO A O 1
ATOM 683 N N . PRO A 1 84 ? 8.924 -6.647 -13.501 1.00 59.78 84 PRO A N 1
ATOM 684 C CA . PRO A 1 84 ? 8.464 -8.024 -13.577 1.00 59.78 84 PRO A CA 1
ATOM 685 C C . PRO A 1 84 ? 9.395 -8.812 -14.509 1.00 59.78 84 PRO A C 1
ATOM 687 O O . PRO A 1 84 ? 9.581 -8.435 -15.662 1.00 59.78 84 PRO A O 1
ATOM 690 N N . ALA A 1 85 ? 9.957 -9.917 -14.007 1.00 56.97 85 ALA A N 1
ATOM 691 C CA . ALA A 1 85 ? 10.998 -10.721 -14.664 1.00 56.97 85 ALA A CA 1
ATOM 692 C C . ALA A 1 85 ? 10.599 -11.321 -16.029 1.00 56.97 85 ALA A C 1
ATOM 694 O O . ALA A 1 85 ? 11.412 -11.944 -16.707 1.00 56.97 85 ALA A O 1
ATOM 695 N N . ARG A 1 86 ? 9.342 -11.152 -16.451 1.00 58.00 86 ARG A N 1
ATOM 696 C CA . ARG A 1 86 ? 8.880 -11.553 -17.776 1.00 58.00 86 ARG A CA 1
ATOM 697 C C . ARG A 1 86 ? 9.080 -10.381 -18.718 1.00 58.00 86 ARG A C 1
ATOM 699 O O . ARG A 1 86 ? 8.271 -9.455 -18.736 1.00 58.00 86 ARG A O 1
ATOM 706 N N . ALA A 1 87 ? 10.145 -10.448 -19.511 1.00 59.88 87 ALA A N 1
ATOM 707 C CA . ALA A 1 87 ? 10.288 -9.591 -20.672 1.00 59.88 87 ALA A CA 1
ATOM 708 C C . ALA A 1 87 ? 9.031 -9.764 -21.535 1.00 59.88 87 ALA A C 1
ATOM 710 O O . ALA A 1 87 ? 8.777 -10.831 -22.093 1.00 59.88 87 ALA A O 1
ATOM 711 N N . ASN A 1 88 ? 8.184 -8.736 -21.570 1.00 71.06 88 ASN A N 1
ATOM 712 C CA . ASN A 1 88 ? 7.021 -8.736 -22.436 1.00 71.06 88 ASN A CA 1
ATOM 713 C C . ASN A 1 88 ? 7.550 -8.839 -23.876 1.00 71.06 88 ASN A C 1
ATOM 715 O O . ASN A 1 88 ? 8.333 -7.973 -24.276 1.00 71.06 88 ASN A O 1
ATOM 719 N N . PRO A 1 89 ? 7.157 -9.856 -24.664 1.00 74.75 89 PRO A N 1
ATOM 720 C CA . PRO A 1 89 ? 7.668 -10.039 -26.021 1.00 74.75 89 PRO A CA 1
ATOM 721 C C . PRO A 1 89 ? 7.446 -8.798 -26.895 1.00 74.75 89 PRO A C 1
ATOM 723 O O . PRO A 1 89 ? 8.250 -8.519 -27.778 1.00 74.75 89 PRO A O 1
ATOM 726 N N . LYS A 1 90 ? 6.422 -7.982 -26.601 1.00 79.06 90 LYS A N 1
ATOM 727 C CA . LYS A 1 90 ? 6.223 -6.684 -27.262 1.00 79.06 90 LYS A CA 1
ATOM 728 C C . LYS A 1 90 ? 7.321 -5.677 -26.930 1.00 79.06 90 LYS A C 1
ATOM 730 O O . LYS A 1 90 ? 7.778 -4.979 -27.823 1.00 79.06 90 LYS A O 1
ATOM 735 N N . THR A 1 91 ? 7.751 -5.609 -25.674 1.00 76.38 91 THR A N 1
ATOM 736 C CA . THR A 1 91 ? 8.821 -4.705 -25.233 1.00 76.38 91 THR A CA 1
ATOM 737 C C . THR A 1 91 ? 10.168 -5.135 -25.807 1.00 76.38 91 THR A C 1
ATOM 739 O O . THR A 1 91 ? 10.931 -4.288 -26.259 1.00 76.38 91 THR A O 1
ATOM 742 N N . VAL A 1 92 ? 10.427 -6.446 -25.878 1.00 77.94 92 VAL A N 1
ATOM 743 C CA . VAL A 1 92 ? 11.614 -6.987 -26.562 1.00 77.94 92 VAL A CA 1
ATOM 744 C C . VAL A 1 92 ? 11.579 -6.633 -28.047 1.00 77.94 92 VAL A C 1
ATOM 746 O O . VAL A 1 92 ? 12.545 -6.087 -28.566 1.00 77.94 92 VAL A O 1
ATOM 749 N N . ASN A 1 93 ? 10.447 -6.854 -28.720 1.00 81.88 93 ASN A N 1
ATOM 750 C CA . ASN A 1 93 ? 10.304 -6.528 -30.137 1.00 81.88 93 ASN A CA 1
ATOM 751 C C . ASN A 1 93 ? 10.466 -5.022 -30.412 1.00 81.88 93 ASN A C 1
ATOM 753 O O . ASN A 1 93 ? 11.122 -4.631 -31.373 1.00 81.88 93 ASN A O 1
ATOM 757 N N . GLN A 1 94 ? 9.924 -4.160 -29.547 1.00 82.69 94 GLN A N 1
ATOM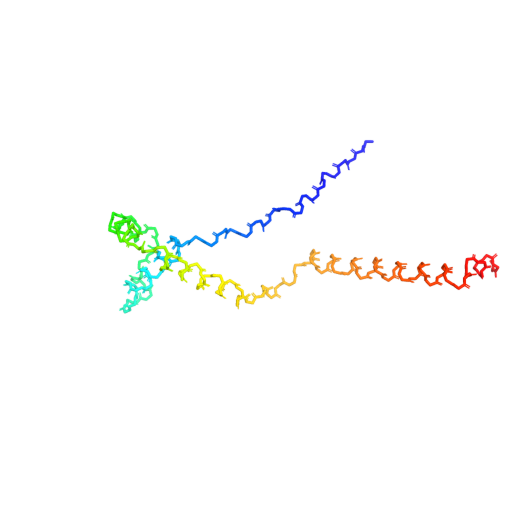 758 C CA . GLN A 1 94 ? 10.108 -2.709 -29.643 1.00 82.69 94 GLN A CA 1
ATOM 759 C C . GLN A 1 94 ? 11.574 -2.304 -29.475 1.00 82.69 94 GLN A C 1
ATOM 761 O O . GLN A 1 94 ? 12.063 -1.489 -30.254 1.00 82.69 94 GLN A O 1
ATOM 766 N N . ALA A 1 95 ? 12.287 -2.889 -28.509 1.00 82.94 95 ALA A N 1
ATOM 767 C CA . ALA A 1 95 ? 13.709 -2.625 -28.306 1.00 82.94 95 ALA A CA 1
ATOM 768 C C . ALA A 1 95 ? 14.549 -3.070 -29.514 1.00 82.94 95 ALA A C 1
ATOM 770 O O . ALA A 1 95 ? 15.396 -2.315 -29.987 1.00 82.94 95 ALA A O 1
ATOM 771 N N . VAL A 1 96 ? 14.263 -4.256 -30.059 1.00 86.06 96 VAL A N 1
ATOM 772 C CA . VAL A 1 96 ? 14.913 -4.781 -31.268 1.00 86.06 96 VAL A CA 1
ATOM 773 C C . VAL A 1 96 ? 14.635 -3.876 -32.471 1.00 86.06 96 VAL A C 1
ATOM 775 O O . VAL A 1 96 ? 15.562 -3.455 -33.157 1.00 86.06 96 VAL A O 1
ATOM 778 N N . THR A 1 97 ? 13.375 -3.494 -32.688 1.00 89.44 97 THR A N 1
ATOM 779 C CA . THR A 1 97 ? 12.977 -2.607 -33.794 1.00 89.44 97 THR A CA 1
ATOM 780 C C . THR A 1 97 ? 13.648 -1.235 -33.687 1.00 89.44 97 THR A C 1
ATOM 782 O O . THR A 1 97 ? 14.119 -0.692 -34.687 1.00 89.44 97 THR A O 1
ATOM 785 N N . ALA A 1 98 ? 13.736 -0.677 -32.476 1.00 89.75 98 ALA A N 1
ATOM 786 C CA . ALA A 1 98 ? 14.418 0.589 -32.230 1.00 89.75 98 ALA A CA 1
ATOM 787 C C . ALA A 1 98 ? 15.927 0.490 -32.507 1.00 89.75 98 ALA A C 1
ATOM 789 O O . ALA A 1 98 ? 16.489 1.403 -33.110 1.00 89.75 98 ALA A O 1
ATOM 790 N N . ALA A 1 99 ? 16.569 -0.620 -32.125 1.00 90.81 99 ALA A N 1
ATOM 791 C CA . ALA A 1 99 ? 17.982 -0.861 -32.409 1.00 90.81 99 ALA A CA 1
ATOM 792 C C . ALA A 1 99 ? 18.254 -0.934 -33.920 1.00 90.81 99 ALA A C 1
ATOM 794 O O . ALA A 1 99 ? 19.145 -0.240 -34.408 1.00 90.81 99 ALA A O 1
ATOM 795 N N . PHE A 1 100 ? 17.440 -1.681 -34.673 1.00 92.00 100 PHE A N 1
ATOM 796 C CA . PHE A 1 100 ? 17.561 -1.746 -36.134 1.00 92.00 100 PHE A CA 1
ATOM 797 C C . PHE A 1 100 ? 17.301 -0.395 -36.802 1.00 92.00 100 PHE A C 1
ATOM 799 O O . PHE A 1 100 ? 18.063 0.014 -37.669 1.00 92.00 100 PHE A O 1
ATOM 806 N N . SER A 1 101 ? 16.284 0.342 -36.350 1.00 91.06 101 SER A N 1
ATOM 807 C CA . SER A 1 101 ? 15.977 1.675 -36.888 1.00 91.06 101 SER A CA 1
ATOM 808 C C . SER A 1 101 ? 17.103 2.678 -36.629 1.00 91.06 101 SER A C 1
ATOM 810 O O . SER A 1 101 ? 17.323 3.591 -37.420 1.00 91.06 101 SER A O 1
ATOM 812 N N . LYS A 1 102 ? 17.812 2.543 -35.503 1.00 93.25 102 LYS A N 1
ATOM 813 C CA . LYS A 1 102 ? 18.982 3.367 -35.197 1.00 93.25 102 LYS A CA 1
ATOM 814 C C . LYS A 1 102 ? 20.160 3.001 -36.101 1.00 93.25 102 LYS A C 1
ATOM 816 O O . LYS A 1 102 ? 20.774 3.900 -36.663 1.00 93.25 102 LYS A O 1
ATOM 821 N N . MET A 1 103 ? 20.423 1.707 -36.270 1.00 93.25 103 MET A N 1
ATOM 822 C CA . MET A 1 103 ? 21.491 1.218 -37.141 1.00 93.25 103 MET A CA 1
ATOM 823 C C . MET A 1 103 ? 21.275 1.644 -38.597 1.00 93.25 103 MET A C 1
ATOM 825 O O . MET A 1 103 ? 22.215 2.089 -39.241 1.00 93.25 103 MET A O 1
ATOM 829 N N . ASP A 1 104 ? 20.038 1.580 -39.095 1.00 90.88 104 ASP A N 1
ATOM 830 C CA . ASP A 1 104 ? 19.692 2.018 -40.452 1.00 90.88 104 ASP A CA 1
ATOM 831 C C . ASP A 1 104 ? 19.943 3.521 -40.656 1.00 90.88 104 ASP A C 1
ATOM 833 O O . ASP A 1 104 ? 20.540 3.935 -41.645 1.00 90.88 104 ASP A O 1
ATOM 837 N N . LYS A 1 105 ? 19.593 4.351 -39.666 1.00 90.81 105 LYS A N 1
ATOM 838 C CA . LYS A 1 105 ? 19.903 5.790 -39.698 1.00 90.81 105 LYS A CA 1
ATOM 839 C C . LYS A 1 105 ? 21.402 6.068 -39.671 1.00 90.81 105 LYS A C 1
ATOM 841 O O . LYS A 1 105 ? 21.867 6.954 -40.380 1.00 90.81 105 LYS A O 1
ATOM 846 N N . GLU A 1 106 ? 22.153 5.342 -38.847 1.00 88.75 106 GLU A N 1
ATOM 847 C CA . GLU A 1 106 ? 23.614 5.464 -38.788 1.00 88.75 106 GLU A CA 1
ATOM 848 C C . GLU A 1 106 ? 24.260 5.017 -40.105 1.00 88.75 106 GLU A C 1
ATOM 850 O O . GLU A 1 106 ? 25.163 5.691 -40.598 1.00 88.75 106 GLU A O 1
ATOM 855 N N . TRP A 1 107 ? 23.750 3.945 -40.716 1.00 84.94 107 TRP A N 1
ATOM 856 C CA . TRP A 1 107 ? 24.177 3.464 -42.026 1.00 84.94 107 TRP A CA 1
ATOM 857 C C . TRP A 1 107 ? 23.909 4.491 -43.130 1.00 84.94 107 TRP A C 1
ATOM 859 O O . TRP A 1 107 ? 24.834 4.876 -43.840 1.00 84.94 107 TRP A O 1
ATOM 869 N N . GLN A 1 108 ? 22.685 5.014 -43.223 1.00 83.69 108 GLN A N 1
ATOM 870 C CA . GLN A 1 108 ? 22.333 6.064 -44.185 1.00 83.69 108 GLN A CA 1
ATOM 871 C C . GLN A 1 108 ? 23.184 7.325 -43.991 1.00 83.69 108 GLN A C 1
ATOM 873 O O . GLN A 1 108 ? 23.683 7.892 -44.962 1.00 83.69 108 GLN A O 1
ATOM 878 N N . ALA A 1 109 ? 23.414 7.741 -42.742 1.00 83.94 109 ALA A N 1
ATOM 879 C CA . ALA A 1 109 ? 24.281 8.876 -42.439 1.00 83.94 109 ALA A CA 1
ATOM 880 C C . ALA A 1 109 ? 25.736 8.628 -42.877 1.00 83.94 109 ALA A C 1
ATOM 882 O O . ALA A 1 109 ? 26.407 9.546 -43.354 1.00 83.94 109 ALA A O 1
ATOM 883 N N . LEU A 1 110 ? 26.226 7.393 -42.747 1.00 82.00 110 LEU A N 1
ATOM 884 C CA . LEU A 1 110 ? 27.558 7.001 -43.196 1.00 82.00 110 LEU A CA 1
ATOM 885 C C . LEU A 1 110 ? 27.647 6.994 -44.728 1.00 82.00 110 LEU A C 1
ATOM 887 O O . LEU A 1 110 ? 28.601 7.553 -45.269 1.00 82.00 110 LEU A O 1
ATOM 891 N N . CYS A 1 111 ? 26.642 6.459 -45.426 1.00 76.50 111 CYS A N 1
ATOM 892 C CA . CYS A 1 111 ? 26.545 6.494 -46.889 1.00 76.50 111 CYS A CA 1
ATOM 893 C C . CYS A 1 111 ? 26.534 7.930 -47.432 1.00 76.50 111 CYS A C 1
ATOM 895 O O . CYS A 1 111 ? 27.321 8.245 -48.326 1.00 76.50 111 CYS A O 1
ATOM 897 N N . ALA A 1 112 ? 25.730 8.814 -46.832 1.00 74.94 112 ALA A N 1
ATOM 898 C CA . ALA A 1 112 ? 25.658 10.226 -47.205 1.00 74.94 112 ALA A CA 1
ATOM 899 C C . ALA A 1 112 ? 26.992 10.961 -46.978 1.00 74.94 112 ALA A C 1
ATOM 901 O O . ALA A 1 112 ? 27.382 11.820 -47.765 1.00 74.94 112 ALA A O 1
ATOM 902 N N . ARG A 1 113 ? 27.731 10.609 -45.917 1.00 73.38 113 ARG A N 1
ATOM 903 C CA . ARG A 1 113 ? 29.028 11.224 -45.588 1.00 73.38 113 ARG A CA 1
ATOM 904 C C . ARG A 1 113 ? 30.187 10.719 -46.453 1.00 73.38 113 ARG A C 1
ATOM 906 O O . ARG A 1 113 ? 31.170 11.434 -46.617 1.00 73.38 113 ARG A O 1
ATOM 913 N N . THR A 1 114 ? 30.100 9.495 -46.965 1.00 71.25 114 THR A N 1
ATOM 914 C CA . THR A 1 114 ? 31.178 8.837 -47.727 1.00 71.25 114 THR A CA 1
ATOM 915 C C . THR A 1 114 ? 30.958 8.851 -49.241 1.00 71.25 114 THR A C 1
ATOM 917 O O . THR A 1 114 ? 31.825 8.378 -49.968 1.00 71.25 114 THR A O 1
ATOM 920 N N . VAL A 1 115 ? 29.835 9.403 -49.727 1.00 61.59 115 VAL A N 1
ATOM 921 C CA . VAL A 1 115 ? 29.433 9.365 -51.150 1.00 61.59 115 VAL A CA 1
ATOM 922 C C . VAL A 1 115 ? 29.435 7.919 -51.686 1.00 61.59 115 VAL A C 1
ATOM 924 O O . VAL A 1 115 ? 29.751 7.650 -52.841 1.00 61.59 115 VAL A O 1
ATOM 927 N N . MET A 1 116 ? 29.078 6.944 -50.839 1.00 58.75 116 MET A N 1
ATOM 928 C CA . MET A 1 116 ? 28.979 5.532 -51.244 1.00 58.75 116 MET A CA 1
ATOM 929 C C . MET A 1 116 ? 27.712 5.217 -52.054 1.00 58.75 116 MET A C 1
ATOM 931 O O . MET A 1 116 ? 27.544 4.087 -52.507 1.00 58.75 116 MET A O 1
ATOM 935 N N . GLU A 1 117 ? 26.850 6.207 -52.303 1.00 55.72 117 GLU A N 1
ATOM 936 C CA . GLU A 1 117 ? 25.665 6.069 -53.162 1.00 55.72 117 GLU A CA 1
ATOM 937 C C . GLU A 1 117 ? 26.017 5.656 -54.609 1.00 55.72 117 GLU A C 1
ATOM 939 O O . GLU A 1 117 ? 25.180 5.085 -55.300 1.00 55.72 117 GLU A O 1
ATOM 944 N N . GLY A 1 118 ? 27.265 5.865 -55.057 1.00 53.50 118 GLY A N 1
ATOM 945 C CA . GLY A 1 118 ? 27.735 5.474 -56.393 1.00 53.50 118 GLY A CA 1
ATOM 946 C C . GLY A 1 118 ? 28.443 4.115 -56.502 1.00 53.50 118 GLY A C 1
ATOM 947 O O . GLY A 1 118 ? 28.717 3.681 -57.616 1.00 53.50 118 GLY A O 1
ATOM 948 N N . LEU A 1 119 ? 28.761 3.432 -55.394 1.00 54.75 119 LEU A N 1
ATOM 949 C CA . LEU A 1 119 ? 29.594 2.211 -55.424 1.00 54.75 119 LEU A CA 1
ATOM 950 C C . LEU A 1 119 ? 28.802 0.898 -55.548 1.00 54.75 119 LEU A C 1
ATOM 952 O O . LEU A 1 119 ? 29.395 -0.133 -55.847 1.00 54.75 119 LEU A O 1
ATOM 956 N N . PHE A 1 120 ? 27.478 0.924 -55.373 1.00 54.19 120 PHE A N 1
ATOM 957 C CA . PHE A 1 120 ? 26.623 -0.272 -55.467 1.00 54.19 120 PHE A CA 1
ATOM 958 C C . PHE A 1 120 ? 25.806 -0.373 -56.769 1.00 54.19 120 PHE A C 1
ATOM 960 O O . PHE A 1 120 ? 25.031 -1.311 -56.920 1.00 54.19 120 PHE A O 1
ATOM 967 N N . LEU A 1 121 ? 25.990 0.548 -57.724 1.00 51.03 121 LEU A N 1
ATOM 968 C CA . LEU A 1 121 ? 25.401 0.460 -59.073 1.00 51.03 121 LEU A CA 1
ATOM 969 C C . LEU A 1 121 ? 26.340 -0.182 -60.113 1.00 51.03 121 LEU A C 1
ATOM 971 O O . LEU A 1 121 ? 26.020 -0.195 -61.298 1.00 51.03 121 LEU A O 1
ATOM 975 N N . ALA A 1 122 ? 27.488 -0.712 -59.686 1.00 47.47 122 ALA A N 1
ATOM 976 C CA . ALA A 1 122 ? 28.441 -1.407 -60.547 1.00 47.47 122 ALA A CA 1
ATOM 977 C C . ALA A 1 122 ? 28.704 -2.837 -60.045 1.00 47.47 122 ALA A C 1
ATOM 979 O O . ALA A 1 122 ? 29.815 -3.155 -59.627 1.00 47.47 122 ALA A O 1
ATOM 980 N N . VAL A 1 123 ? 27.671 -3.686 -60.078 1.00 43.94 123 VAL A N 1
ATOM 981 C CA . VAL A 1 123 ? 27.785 -5.150 -60.225 1.00 43.94 123 VAL A CA 1
ATOM 982 C C . VAL A 1 123 ? 26.692 -5.611 -61.175 1.00 43.94 123 VAL A C 1
ATOM 984 O O . VAL A 1 123 ? 25.531 -5.200 -60.955 1.00 43.94 123 VAL A O 1
#

pLDDT: mean 77.2, std 17.58, range [35.94, 94.31]